Protein AF-A0A920GV30-F1 (afdb_monomer_lite)

Sequence (135 aa):
MKDINKVSPGYYLPEECNLAEFQKIVDQELAISSVPNATEIKKNIPIYNVDELQNVLQNEELKRELMAEWAWVFRRGSGAIVLRNAYKDTKAIDEATGIFEDIITSEKLKSGGGEDHFAAAGAKRSYLELTAKIM

Structure (mmCIF, N/CA/C/O backbone):
data_AF-A0A920GV30-F1
#
_entry.id   AF-A0A920GV30-F1
#
loop_
_atom_site.group_PDB
_atom_site.id
_atom_site.type_symbol
_atom_site.label_atom_id
_atom_site.label_alt_id
_atom_site.label_comp_id
_atom_site.label_asym_id
_atom_site.label_entity_id
_atom_site.label_seq_id
_atom_site.pdbx_PDB_ins_code
_atom_site.Cartn_x
_atom_site.Cartn_y
_atom_site.Cartn_z
_atom_site.occupancy
_atom_site.B_iso_or_equiv
_atom_site.auth_seq_id
_atom_site.auth_comp_id
_atom_site.auth_asym_id
_atom_site.auth_atom_id
_atom_site.pdbx_PDB_model_num
ATOM 1 N N . MET A 1 1 ? 30.180 25.776 -19.494 1.00 40.12 1 MET A N 1
ATOM 2 C CA . MET A 1 1 ? 28.767 26.166 -19.695 1.00 40.12 1 MET A CA 1
ATOM 3 C C . MET A 1 1 ? 27.923 25.111 -18.997 1.00 40.12 1 MET A C 1
ATOM 5 O O . MET A 1 1 ? 28.176 23.941 -19.237 1.00 40.12 1 MET A O 1
ATOM 9 N N . LYS A 1 2 ? 27.053 25.476 -18.047 1.00 50.62 2 LYS A N 1
ATOM 10 C CA . LYS A 1 2 ? 26.152 24.498 -17.414 1.00 50.62 2 LYS A CA 1
ATOM 11 C C . LYS A 1 2 ? 25.014 24.226 -18.395 1.00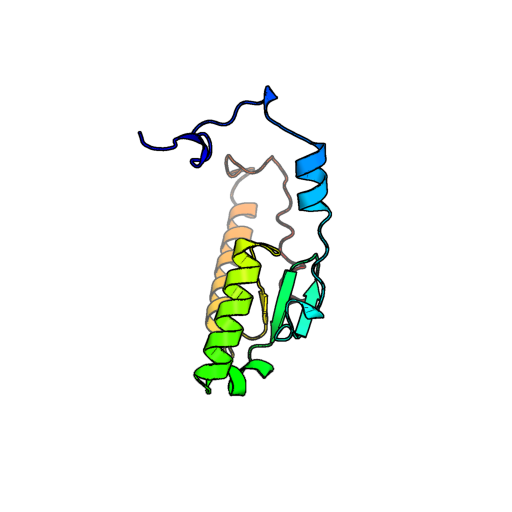 50.62 2 LYS A C 1
ATOM 13 O O . LYS A 1 2 ? 24.325 25.172 -18.766 1.00 50.62 2 LYS A O 1
ATOM 18 N N . ASP A 1 3 ? 24.842 22.973 -18.805 1.00 46.34 3 ASP A N 1
ATOM 19 C CA . ASP A 1 3 ? 23.705 22.536 -19.617 1.00 46.34 3 ASP A CA 1
ATOM 20 C C . ASP A 1 3 ? 22.415 22.645 -18.798 1.00 46.34 3 ASP A C 1
ATOM 22 O O . ASP A 1 3 ? 21.989 21.723 -18.104 1.00 46.34 3 ASP A O 1
ATOM 26 N N . ILE A 1 4 ? 21.806 23.824 -18.865 1.00 54.75 4 ILE A N 1
ATOM 27 C CA . ILE A 1 4 ? 20.523 24.169 -18.241 1.00 54.75 4 ILE A CA 1
ATOM 28 C C . ILE A 1 4 ? 19.333 23.418 -18.861 1.00 54.75 4 ILE A C 1
ATOM 30 O O . ILE A 1 4 ? 18.264 23.393 -18.266 1.00 54.75 4 ILE A O 1
ATOM 3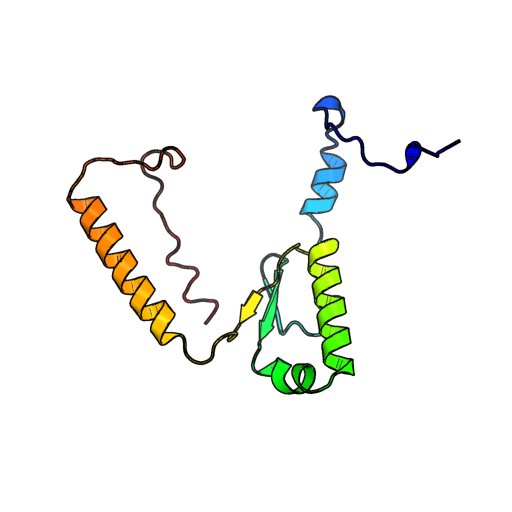4 N N . ASN A 1 5 ? 19.534 22.701 -19.974 1.00 52.34 5 ASN A N 1
ATOM 35 C CA . ASN A 1 5 ? 18.517 21.871 -20.636 1.00 52.34 5 ASN A CA 1
ATOM 36 C C . ASN A 1 5 ? 18.118 20.598 -19.863 1.00 52.34 5 ASN A C 1
ATOM 38 O O . ASN A 1 5 ? 17.325 19.804 -20.360 1.00 52.34 5 ASN A O 1
ATOM 42 N N . LYS A 1 6 ? 18.681 20.361 -18.671 1.00 55.06 6 LYS A N 1
ATOM 43 C CA . LYS A 1 6 ? 18.395 19.171 -17.851 1.00 55.06 6 LYS A CA 1
ATOM 44 C C . LYS A 1 6 ? 17.607 19.466 -16.573 1.00 55.06 6 LYS A C 1
ATOM 46 O O . LYS A 1 6 ? 17.397 18.556 -15.774 1.00 55.06 6 LYS A O 1
ATOM 51 N N . VAL A 1 7 ? 17.214 20.719 -16.354 1.00 59.56 7 VAL A N 1
ATOM 52 C CA . VAL A 1 7 ? 16.441 21.129 -15.178 1.00 59.56 7 VAL A CA 1
ATOM 53 C C . VAL A 1 7 ? 14.996 21.315 -15.619 1.00 59.56 7 VAL A C 1
ATOM 55 O O . VAL A 1 7 ? 14.740 22.077 -16.547 1.00 59.56 7 VAL A O 1
ATOM 58 N N . SER A 1 8 ? 14.070 20.597 -14.977 1.00 62.94 8 SER A N 1
ATOM 59 C CA . SER A 1 8 ? 12.633 20.833 -15.156 1.00 62.94 8 SER A CA 1
ATOM 60 C C . SER A 1 8 ? 12.358 22.329 -14.988 1.00 62.94 8 SER A C 1
ATOM 62 O O . SER A 1 8 ? 12.892 22.910 -14.035 1.00 62.94 8 SER A O 1
ATOM 64 N N . PRO A 1 9 ? 11.571 22.969 -15.870 1.00 71.12 9 PRO A N 1
ATOM 65 C CA . PRO A 1 9 ? 11.208 24.362 -15.674 1.00 71.12 9 PRO A CA 1
ATOM 66 C C . PRO A 1 9 ? 10.587 24.518 -14.278 1.00 71.12 9 PRO A C 1
ATOM 68 O O . PRO A 1 9 ? 9.771 23.706 -13.846 1.00 71.12 9 PRO A O 1
ATOM 71 N N . GLY A 1 10 ? 11.051 25.520 -13.525 1.00 77.75 10 GLY A N 1
ATOM 72 C CA . GLY A 1 10 ? 10.564 25.786 -12.164 1.00 77.75 10 GLY A CA 1
ATOM 73 C C . GLY A 1 10 ? 9.146 26.366 -12.130 1.00 77.75 10 GLY A C 1
ATOM 74 O O . GLY A 1 10 ? 8.577 26.530 -11.055 1.00 77.75 10 GLY A O 1
ATOM 75 N N . TYR A 1 11 ? 8.595 26.675 -13.303 1.00 81.19 11 TYR A N 1
ATOM 76 C CA . TYR A 1 11 ? 7.263 27.217 -13.516 1.00 81.19 11 TYR A CA 1
ATOM 77 C C . TYR A 1 11 ? 6.570 26.382 -14.590 1.00 81.19 11 TYR A C 1
ATOM 79 O O . TYR A 1 11 ? 7.214 25.989 -15.557 1.00 81.19 11 TYR A O 1
ATOM 87 N N . TYR A 1 12 ? 5.276 26.131 -14.406 1.00 81.31 12 TYR A N 1
ATOM 88 C CA . TYR A 1 12 ? 4.436 25.387 -15.343 1.00 81.31 12 TYR A CA 1
ATOM 89 C C . TYR A 1 12 ? 3.404 26.342 -15.938 1.00 81.31 12 TYR A C 1
ATOM 91 O O . TYR A 1 12 ? 2.733 27.054 -15.182 1.00 81.31 12 TYR A O 1
ATOM 99 N N . LEU A 1 13 ? 3.277 26.363 -17.265 1.00 86.25 13 LEU A N 1
ATOM 100 C CA . LEU A 1 13 ? 2.304 27.201 -17.965 1.00 86.25 13 LEU A CA 1
ATOM 101 C C . LEU A 1 13 ? 1.128 26.362 -18.501 1.00 86.25 13 LEU A C 1
ATOM 103 O O . LEU A 1 13 ? 1.335 25.220 -18.916 1.00 86.25 13 LEU A O 1
ATOM 107 N N . PRO A 1 14 ? -0.113 26.887 -18.523 1.00 84.38 14 PRO A N 1
ATOM 108 C CA . PRO A 1 14 ? -1.270 26.158 -19.052 1.00 84.38 14 PRO A CA 1
ATOM 109 C C . PRO A 1 14 ? -1.089 25.655 -20.491 1.00 84.38 14 PRO A C 1
ATOM 111 O O . PRO A 1 14 ? -1.529 24.557 -20.820 1.00 84.38 14 PRO A O 1
ATOM 114 N N . GLU A 1 15 ? -0.419 26.429 -21.341 1.00 85.94 15 GLU A N 1
ATOM 115 C CA . GLU A 1 15 ? -0.106 26.090 -22.733 1.00 85.94 15 GLU A CA 1
ATOM 116 C C . GLU A 1 15 ? 0.869 24.912 -22.890 1.00 85.94 15 GLU A C 1
ATOM 118 O O . GLU A 1 15 ? 0.902 24.280 -23.945 1.00 85.94 15 GLU A O 1
ATOM 123 N N . GLU A 1 16 ? 1.626 24.579 -21.843 1.00 84.81 16 GLU A N 1
ATOM 124 C CA . GLU A 1 16 ? 2.518 23.414 -21.797 1.00 84.81 16 GLU A CA 1
ATOM 125 C C . GLU A 1 16 ? 1.779 22.147 -21.326 1.00 84.81 16 GLU A C 1
ATOM 127 O O . GLU A 1 16 ? 2.358 21.059 -21.284 1.00 84.81 16 GLU A O 1
ATOM 132 N N . CYS A 1 17 ? 0.488 22.257 -20.984 1.00 85.06 17 CYS A N 1
ATOM 133 C CA . CYS A 1 17 ? -0.326 21.124 -20.566 1.00 85.06 17 CYS A CA 1
ATOM 134 C C . CYS A 1 17 ? -0.612 20.190 -21.749 1.00 85.06 17 CYS A C 1
ATOM 136 O O . CYS A 1 17 ? -1.439 20.469 -22.620 1.00 85.06 17 CYS A O 1
ATOM 138 N N . ASN A 1 18 ? 0.042 19.030 -21.751 1.00 89.38 18 ASN A N 1
ATOM 139 C CA . ASN A 1 18 ? -0.205 17.984 -22.729 1.00 89.38 18 ASN A CA 1
ATOM 140 C C . ASN A 1 18 ? -1.184 16.937 -22.178 1.00 89.38 18 ASN A C 1
ATOM 142 O O . ASN A 1 18 ? -0.797 16.000 -21.478 1.00 89.38 18 ASN A O 1
ATOM 146 N N . LEU A 1 19 ? -2.461 17.059 -22.546 1.00 90.62 19 LEU A N 1
ATOM 147 C CA . LEU A 1 19 ? -3.498 16.109 -22.128 1.00 90.62 19 LEU A CA 1
ATOM 148 C C . LEU A 1 19 ? -3.236 14.678 -22.614 1.00 90.62 19 LEU A C 1
ATOM 150 O O . LEU A 1 19 ? -3.564 13.732 -21.907 1.00 90.62 19 LEU A O 1
ATOM 154 N N . ALA A 1 20 ? -2.624 14.496 -23.787 1.00 92.38 20 ALA A N 1
ATOM 155 C CA . ALA A 1 20 ? -2.311 13.162 -24.297 1.00 92.38 20 ALA A CA 1
ATOM 156 C C . ALA A 1 20 ? -1.184 12.489 -23.496 1.00 92.38 20 ALA A C 1
ATOM 158 O O . ALA A 1 20 ? -1.174 11.269 -23.348 1.00 92.38 20 ALA A O 1
ATOM 159 N N . GLU A 1 21 ? -0.233 13.266 -22.974 1.00 89.31 21 GLU A N 1
ATOM 160 C CA . GLU A 1 21 ? 0.793 12.768 -22.055 1.00 89.31 21 GLU A CA 1
ATOM 161 C C . GLU A 1 21 ? 0.199 12.446 -20.683 1.00 89.31 21 GLU A C 1
ATOM 163 O O . GLU A 1 21 ? 0.449 11.368 -20.148 1.00 89.31 21 GLU A O 1
ATOM 168 N N . PHE A 1 22 ? -0.655 13.327 -20.159 1.00 88.19 22 PHE A N 1
ATOM 169 C CA . PHE A 1 22 ? -1.364 13.083 -18.906 1.00 88.19 22 PHE A CA 1
ATOM 170 C C . PHE A 1 22 ? -2.233 11.820 -18.974 1.00 88.19 22 PHE A C 1
ATOM 172 O O . PHE A 1 22 ? -2.163 10.984 -18.076 1.00 88.19 22 PHE A O 1
ATOM 179 N N . GLN A 1 23 ? -2.972 11.629 -20.072 1.00 91.88 23 GLN A N 1
ATOM 180 C CA . GLN A 1 23 ? -3.784 10.433 -20.306 1.00 91.88 23 GLN A CA 1
ATOM 181 C C . GLN A 1 23 ? -2.935 9.153 -20.232 1.00 91.88 23 GLN A C 1
ATOM 183 O O . GLN A 1 23 ? -3.288 8.204 -19.541 1.00 91.88 23 GLN A O 1
ATOM 188 N N . LYS A 1 24 ? -1.750 9.153 -20.857 1.00 90.38 24 LYS A N 1
ATOM 189 C CA . LYS A 1 24 ? -0.813 8.019 -20.788 1.00 90.38 24 LYS A CA 1
ATOM 190 C C . LYS A 1 24 ? -0.290 7.736 -19.383 1.00 90.38 24 LYS A C 1
ATOM 192 O O . LYS A 1 24 ? 0.160 6.621 -19.150 1.00 90.38 24 LYS A O 1
ATOM 197 N N . ILE A 1 25 ? -0.265 8.726 -18.490 1.00 86.38 25 ILE A N 1
ATOM 198 C CA . ILE A 1 25 ? 0.150 8.545 -17.094 1.00 86.38 25 ILE A CA 1
ATOM 199 C C . ILE A 1 25 ? -0.990 7.923 -16.284 1.00 86.38 25 ILE A C 1
ATOM 201 O O . ILE A 1 25 ? -0.749 6.994 -15.518 1.00 86.38 25 ILE A O 1
ATOM 205 N N . VAL A 1 26 ? -2.226 8.397 -16.465 1.00 88.31 26 VAL A N 1
ATOM 206 C CA . VAL A 1 26 ? -3.385 7.875 -15.718 1.00 88.31 26 VAL A CA 1
ATOM 207 C C . VAL A 1 26 ? -3.844 6.495 -16.197 1.00 88.31 26 VAL A C 1
ATOM 209 O O . VAL A 1 26 ? -4.382 5.740 -15.393 1.00 88.31 26 VAL A O 1
ATOM 212 N N . ASP A 1 27 ? -3.579 6.139 -17.458 1.00 90.62 27 ASP A N 1
ATOM 213 C CA . ASP A 1 27 ? -3.938 4.838 -18.047 1.00 90.62 27 ASP A CA 1
ATOM 214 C C . ASP A 1 27 ? -2.908 3.727 -17.786 1.00 90.62 27 ASP A C 1
ATOM 216 O O . ASP A 1 27 ? -3.045 2.617 -18.300 1.00 90.62 27 ASP A O 1
ATOM 220 N N . GLN A 1 28 ? -1.841 3.997 -17.029 1.00 90.00 28 GLN A N 1
ATOM 221 C CA . GLN A 1 28 ? -0.839 2.971 -16.738 1.00 90.00 28 GLN A CA 1
ATOM 222 C C . GLN A 1 28 ? -1.429 1.874 -15.859 1.00 90.00 28 GLN A C 1
ATOM 224 O O . GLN A 1 28 ? -1.968 2.147 -14.789 1.00 90.00 28 GLN A O 1
ATOM 229 N N . GLU A 1 29 ? -1.227 0.624 -16.262 1.00 92.81 29 GLU A N 1
ATOM 230 C CA . GLU A 1 29 ? -1.572 -0.542 -15.456 1.00 92.81 29 GLU A CA 1
ATOM 231 C C . GLU A 1 29 ? -0.320 -1.126 -14.794 1.00 92.81 29 GLU A C 1
ATOM 233 O O . GLU A 1 29 ? 0.694 -1.406 -15.439 1.00 92.81 29 GLU A O 1
ATOM 238 N N . LEU A 1 30 ? -0.395 -1.325 -13.483 1.00 94.31 30 LEU A N 1
ATOM 239 C CA . LEU A 1 30 ? 0.621 -1.981 -12.686 1.00 94.31 30 LEU A CA 1
ATOM 240 C C . LEU A 1 30 ? 0.438 -3.491 -12.821 1.00 94.31 30 LEU A C 1
ATOM 242 O O . LEU A 1 30 ? -0.552 -4.064 -12.367 1.00 94.31 30 LEU A O 1
ATOM 246 N N . ALA A 1 31 ? 1.422 -4.142 -13.431 1.00 94.19 31 ALA A N 1
ATOM 247 C CA . ALA A 1 31 ? 1.467 -5.592 -13.507 1.00 94.19 31 ALA A CA 1
ATOM 248 C C . ALA A 1 31 ? 1.973 -6.187 -12.186 1.00 94.19 31 ALA A C 1
ATOM 250 O O . ALA A 1 31 ? 2.952 -5.706 -11.614 1.00 94.19 31 ALA A O 1
ATOM 251 N N . ILE A 1 32 ? 1.371 -7.296 -11.745 1.00 94.88 32 ILE A N 1
ATOM 252 C CA . ILE A 1 32 ? 1.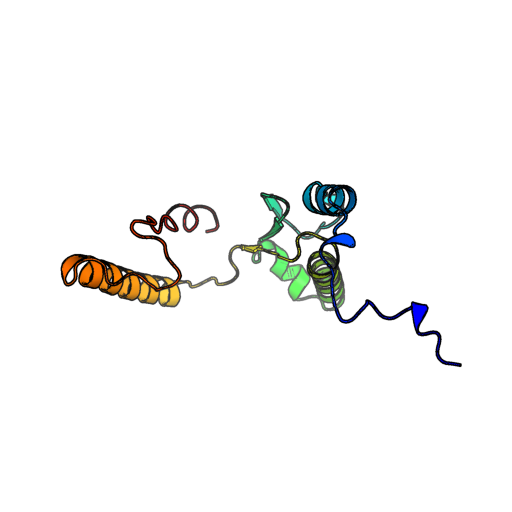803 -8.008 -10.529 1.00 94.88 32 ILE A CA 1
ATOM 253 C C . ILE A 1 32 ? 3.260 -8.485 -10.618 1.00 94.88 32 ILE A C 1
ATOM 255 O O . ILE A 1 32 ? 3.984 -8.470 -9.633 1.00 94.88 32 ILE A O 1
ATOM 259 N N . SER A 1 33 ? 3.742 -8.811 -11.820 1.00 95.44 33 SER A N 1
ATOM 260 C CA . SER A 1 33 ? 5.141 -9.184 -12.057 1.00 95.44 33 SER A CA 1
ATOM 261 C C . SER A 1 33 ? 6.139 -8.054 -11.782 1.00 95.44 33 SER A C 1
ATOM 263 O O . SER A 1 33 ? 7.327 -8.322 -11.637 1.00 95.44 33 SER A O 1
ATOM 265 N N . SER A 1 34 ? 5.687 -6.796 -11.750 1.00 95.00 34 SER A N 1
ATOM 266 C CA . SER A 1 34 ? 6.516 -5.636 -11.397 1.00 95.00 34 SER A CA 1
ATOM 267 C C . SER A 1 34 ? 6.622 -5.418 -9.887 1.00 95.00 34 SER A C 1
ATOM 269 O O . SER A 1 34 ? 7.477 -4.652 -9.454 1.00 95.00 34 SER A O 1
ATOM 271 N N . VAL A 1 35 ? 5.763 -6.077 -9.107 1.00 96.88 35 VAL A N 1
ATOM 272 C CA . VAL A 1 35 ? 5.694 -6.002 -7.643 1.00 96.88 35 VAL A CA 1
ATOM 273 C C . VAL A 1 35 ? 5.564 -7.413 -7.049 1.00 96.88 35 VAL A C 1
ATOM 275 O O . VAL A 1 35 ? 4.527 -7.764 -6.486 1.00 96.88 35 VAL A O 1
ATOM 278 N N . PRO A 1 36 ? 6.576 -8.281 -7.231 1.00 96.56 36 PRO A N 1
ATOM 279 C CA . PRO A 1 36 ? 6.488 -9.691 -6.851 1.00 96.56 36 PRO A CA 1
ATOM 280 C C . PRO A 1 36 ? 6.277 -9.924 -5.349 1.00 96.56 36 PRO A C 1
ATOM 282 O O . PRO A 1 36 ? 5.839 -11.008 -4.973 1.00 96.56 36 PRO A O 1
ATOM 285 N N . ASN A 1 37 ? 6.575 -8.939 -4.495 1.00 97.19 37 ASN A N 1
ATOM 286 C CA . ASN A 1 37 ? 6.324 -9.034 -3.058 1.00 97.19 37 ASN A CA 1
ATOM 287 C C . ASN A 1 37 ? 4.892 -8.621 -2.664 1.00 97.19 37 ASN A C 1
ATOM 289 O O . ASN A 1 37 ? 4.509 -8.792 -1.505 1.00 97.19 37 ASN A O 1
ATOM 293 N N . ALA A 1 38 ? 4.103 -8.059 -3.585 1.00 97.38 38 ALA A N 1
ATOM 294 C CA . ALA A 1 38 ? 2.711 -7.707 -3.333 1.00 97.38 38 ALA A CA 1
ATOM 295 C C . ALA A 1 38 ? 1.806 -8.946 -3.414 1.00 97.38 38 ALA A C 1
ATOM 297 O O . ALA A 1 38 ? 1.893 -9.746 -4.343 1.00 97.38 38 ALA A O 1
ATOM 298 N N . THR A 1 39 ? 0.876 -9.066 -2.469 1.00 97.00 39 THR A N 1
ATOM 299 C CA . THR A 1 39 ? -0.125 -10.141 -2.438 1.00 97.00 39 THR A CA 1
ATOM 300 C C . THR A 1 39 ? -1.195 -9.923 -3.514 1.00 97.00 39 THR A C 1
ATOM 302 O O . THR A 1 39 ? -1.679 -10.871 -4.128 1.00 97.00 39 THR A O 1
ATOM 305 N N . GLU A 1 40 ? -1.582 -8.669 -3.765 1.00 96.94 40 GLU A N 1
ATOM 306 C CA . GLU A 1 40 ? -2.521 -8.310 -4.831 1.00 96.94 40 GLU A CA 1
ATOM 307 C C . GLU A 1 40 ? -2.374 -6.846 -5.266 1.00 96.94 40 GLU A C 1
ATOM 309 O O . GLU A 1 40 ? -1.701 -6.045 -4.618 1.00 96.94 40 GLU A O 1
ATOM 314 N N . ILE A 1 41 ? -3.053 -6.475 -6.354 1.00 97.50 41 ILE A N 1
ATOM 315 C CA . ILE A 1 41 ? -3.175 -5.087 -6.814 1.00 97.50 41 ILE A CA 1
ATOM 316 C C . ILE A 1 41 ? -4.656 -4.703 -6.835 1.00 97.50 41 ILE A C 1
ATOM 318 O O . ILE A 1 41 ? -5.494 -5.414 -7.397 1.00 97.50 41 ILE A O 1
ATOM 322 N N . LYS A 1 42 ? -4.993 -3.551 -6.246 1.00 96.31 42 LYS A N 1
ATOM 323 C CA . LYS A 1 42 ? -6.341 -2.962 -6.297 1.00 96.31 42 LYS A CA 1
ATOM 324 C C . LYS A 1 42 ? -6.254 -1.512 -6.722 1.00 96.31 42 LYS A C 1
ATOM 326 O O . LYS A 1 42 ? -5.512 -0.741 -6.129 1.00 96.31 42 LYS A O 1
ATOM 331 N N . LYS A 1 43 ? -7.058 -1.127 -7.719 1.00 93.69 43 LYS A N 1
ATOM 332 C CA . LYS A 1 43 ? -7.074 0.244 -8.262 1.00 93.69 43 LYS A CA 1
ATOM 333 C C . LYS A 1 43 ? -5.660 0.745 -8.594 1.00 93.69 43 LYS A C 1
ATOM 335 O O . LYS A 1 43 ? -5.300 1.860 -8.240 1.00 93.69 43 LYS A O 1
ATOM 340 N N . ASN A 1 44 ? -4.860 -0.116 -9.223 1.00 94.88 44 ASN A N 1
ATOM 341 C CA . ASN A 1 44 ? -3.458 0.135 -9.556 1.00 94.88 44 ASN A CA 1
ATOM 342 C C . ASN A 1 44 ? -2.479 0.232 -8.372 1.00 94.88 44 ASN A C 1
ATOM 344 O O . ASN A 1 44 ? -1.295 0.441 -8.595 1.00 94.88 44 ASN A O 1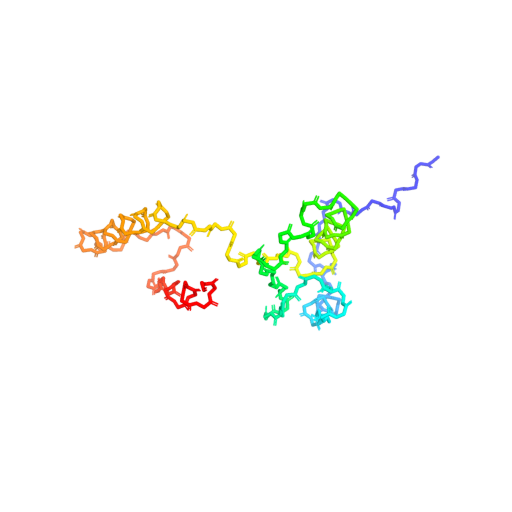
ATOM 348 N N . ILE A 1 45 ? -2.934 0.065 -7.127 1.00 96.69 45 ILE A N 1
ATOM 349 C CA . ILE A 1 45 ? -2.102 0.159 -5.923 1.00 96.69 45 ILE A CA 1
ATOM 350 C C . ILE A 1 45 ? -1.740 -1.255 -5.444 1.00 96.69 45 ILE A C 1
ATOM 352 O O . ILE A 1 45 ? -2.647 -2.072 -5.244 1.00 96.69 45 ILE A O 1
ATOM 356 N N . PRO A 1 46 ? -0.446 -1.563 -5.244 1.00 98.00 46 PRO A N 1
ATOM 357 C CA . PRO A 1 46 ? -0.024 -2.845 -4.703 1.00 98.00 46 PRO A CA 1
ATOM 358 C C . PRO A 1 46 ? -0.321 -2.930 -3.204 1.00 98.00 46 PRO A C 1
ATOM 360 O O . PRO A 1 46 ? -0.091 -1.984 -2.441 1.00 98.00 46 PRO A O 1
ATOM 363 N N . ILE A 1 47 ? -0.828 -4.088 -2.796 1.00 98.19 47 ILE A N 1
ATOM 364 C CA . ILE A 1 47 ? -1.150 -4.430 -1.415 1.00 98.19 47 ILE A CA 1
ATOM 365 C C . ILE A 1 47 ? -0.182 -5.515 -0.956 1.00 98.19 47 ILE A C 1
ATOM 367 O O . ILE A 1 47 ? -0.107 -6.582 -1.560 1.00 98.19 47 ILE A O 1
ATOM 371 N N . TYR A 1 48 ? 0.517 -5.251 0.141 1.00 98.12 48 TYR A N 1
ATOM 372 C CA . TYR A 1 48 ? 1.458 -6.170 0.768 1.00 98.12 48 TYR A CA 1
ATOM 373 C C . TYR A 1 48 ? 0.871 -6.665 2.086 1.00 98.12 48 TYR A C 1
ATOM 375 O O . TYR A 1 48 ? 0.516 -5.849 2.941 1.00 98.12 48 TYR A O 1
ATOM 383 N N . ASN A 1 49 ? 0.773 -7.980 2.272 1.00 96.62 49 ASN A N 1
ATOM 384 C CA . ASN A 1 49 ? 0.426 -8.560 3.564 1.00 96.62 49 ASN A CA 1
ATOM 385 C C . ASN A 1 49 ? 1.676 -8.658 4.452 1.00 96.62 49 ASN A C 1
ATOM 387 O O . ASN A 1 49 ? 2.590 -9.435 4.178 1.00 96.62 49 ASN A O 1
ATOM 391 N N . VAL A 1 50 ? 1.730 -7.874 5.528 1.00 95.12 50 VAL A N 1
ATOM 392 C CA . VAL A 1 50 ? 2.915 -7.797 6.399 1.00 95.12 50 VAL A CA 1
ATOM 393 C C . VAL A 1 50 ? 3.191 -9.115 7.130 1.00 95.12 50 VAL A C 1
ATOM 395 O O . VAL A 1 50 ? 4.350 -9.408 7.438 1.00 95.12 50 VAL A O 1
ATOM 398 N N . ASP A 1 51 ? 2.172 -9.946 7.354 1.00 93.56 51 ASP A N 1
ATOM 399 C CA . ASP A 1 51 ? 2.357 -11.278 7.939 1.00 93.56 51 ASP A CA 1
ATOM 400 C C . ASP A 1 51 ? 3.140 -12.216 7.002 1.00 93.56 51 ASP A C 1
ATOM 402 O O . ASP A 1 51 ? 3.960 -13.012 7.462 1.00 93.56 51 ASP A O 1
ATOM 406 N N . GLU A 1 52 ? 2.958 -12.082 5.685 1.00 94.81 52 GLU A N 1
ATOM 407 C CA . GLU A 1 52 ? 3.674 -12.866 4.665 1.00 94.81 52 GLU A CA 1
ATOM 408 C C . GLU A 1 52 ? 5.113 -12.363 4.457 1.00 94.81 52 GLU A C 1
ATOM 410 O O . GLU A 1 52 ? 6.002 -13.126 4.080 1.00 94.81 52 GLU A O 1
ATOM 415 N N . LEU A 1 53 ? 5.373 -11.090 4.773 1.00 95.56 53 LEU A N 1
ATOM 416 C CA . LEU A 1 53 ? 6.683 -10.459 4.607 1.00 95.56 53 LEU A CA 1
ATOM 417 C C . LEU A 1 53 ? 7.651 -10.693 5.773 1.00 95.56 53 LEU A C 1
ATOM 419 O O . LEU A 1 53 ? 8.799 -10.266 5.686 1.00 95.56 53 LEU A O 1
ATOM 423 N N . GLN A 1 54 ? 7.256 -11.370 6.856 1.00 93.31 54 GLN A N 1
ATOM 424 C CA . GLN A 1 54 ? 8.107 -11.510 8.052 1.00 93.31 54 GLN A CA 1
ATOM 425 C C . GLN A 1 54 ? 9.491 -12.102 7.738 1.00 93.31 54 GLN A C 1
ATOM 427 O O . GLN A 1 54 ? 10.506 -11.576 8.192 1.00 93.31 54 GLN A O 1
ATOM 432 N N . ASN A 1 55 ? 9.543 -13.141 6.900 1.00 94.00 55 ASN A N 1
ATOM 433 C CA . ASN A 1 55 ? 10.803 -13.769 6.489 1.00 94.00 55 ASN A CA 1
ATOM 434 C C . ASN A 1 55 ? 11.665 -12.834 5.621 1.00 94.00 55 ASN A C 1
ATOM 436 O O . ASN A 1 55 ? 12.882 -12.782 5.789 1.00 94.00 55 ASN A O 1
ATOM 440 N N . VAL A 1 56 ? 11.031 -12.072 4.723 1.00 96.06 56 VAL A N 1
ATOM 441 C CA . VAL A 1 56 ? 11.690 -11.064 3.873 1.00 96.06 56 VAL A CA 1
ATOM 442 C C . VAL A 1 56 ? 12.283 -9.953 4.738 1.00 96.06 56 VAL A C 1
ATOM 444 O O . VAL A 1 56 ? 13.429 -9.565 4.546 1.00 96.06 56 VAL A O 1
ATOM 447 N N . LEU A 1 57 ? 11.537 -9.481 5.739 1.00 93.88 57 LEU A N 1
ATOM 448 C CA . LEU A 1 57 ? 11.942 -8.390 6.628 1.00 93.88 57 LEU A CA 1
ATOM 449 C C . LEU A 1 57 ? 13.072 -8.772 7.597 1.00 93.88 57 LEU A C 1
ATOM 451 O O . LEU A 1 57 ? 13.803 -7.887 8.040 1.00 93.88 57 LEU A O 1
ATOM 455 N N . GLN A 1 58 ? 13.218 -10.057 7.930 1.00 95.94 58 GLN A N 1
ATOM 456 C CA . GLN A 1 58 ? 14.292 -10.571 8.792 1.00 95.94 58 GLN A CA 1
ATOM 457 C C . GLN A 1 58 ? 15.598 -10.863 8.038 1.00 95.94 58 GLN A C 1
ATOM 459 O O . GLN A 1 58 ? 16.641 -11.043 8.666 1.00 95.94 58 GLN A O 1
ATOM 464 N N . ASN A 1 59 ? 15.560 -10.912 6.705 1.00 97.69 59 ASN A N 1
ATOM 465 C CA . ASN A 1 59 ? 16.733 -11.116 5.866 1.00 97.69 59 ASN A CA 1
ATOM 466 C C . ASN A 1 59 ? 17.157 -9.786 5.226 1.00 97.69 59 ASN A C 1
ATOM 468 O O . ASN A 1 59 ? 16.412 -9.196 4.451 1.00 97.69 59 ASN A O 1
ATOM 472 N N . GLU A 1 60 ? 18.375 -9.322 5.505 1.00 97.12 60 GLU A N 1
ATOM 473 C CA . GLU A 1 60 ? 18.848 -8.010 5.037 1.00 97.12 60 GLU A CA 1
ATOM 474 C C . GLU A 1 60 ? 18.945 -7.877 3.506 1.00 97.12 60 GLU A C 1
ATOM 476 O O . GLU A 1 60 ? 18.790 -6.779 2.967 1.00 97.12 60 GLU A O 1
ATOM 481 N N . GLU A 1 61 ? 19.186 -8.970 2.782 1.00 97.75 61 GLU A N 1
ATOM 482 C CA . GLU A 1 61 ? 19.197 -8.956 1.319 1.00 97.75 61 GLU A CA 1
ATOM 483 C C . GLU A 1 61 ? 17.784 -8.833 0.751 1.00 97.75 61 GLU A C 1
ATOM 485 O O . GLU A 1 61 ? 17.513 -7.892 0.003 1.00 97.75 61 GLU A O 1
ATOM 490 N N . LEU A 1 62 ? 16.868 -9.699 1.184 1.00 97.38 62 LEU A N 1
ATOM 491 C CA . LEU A 1 62 ? 15.476 -9.681 0.723 1.00 97.38 62 LEU A CA 1
ATOM 492 C C . LEU A 1 62 ? 14.762 -8.383 1.127 1.00 97.38 62 LEU A C 1
ATOM 494 O O . LEU A 1 62 ? 14.013 -7.800 0.346 1.00 97.38 62 LEU A O 1
ATOM 498 N N . LYS A 1 63 ? 15.045 -7.865 2.324 1.00 97.81 63 LYS A N 1
ATOM 499 C CA . LYS A 1 63 ? 14.552 -6.562 2.781 1.00 97.81 63 LYS A CA 1
ATOM 500 C C . LYS A 1 63 ? 15.019 -5.425 1.876 1.00 97.81 63 LYS A C 1
ATOM 502 O O . LYS A 1 63 ? 14.234 -4.529 1.569 1.00 97.81 63 LYS A O 1
ATOM 507 N N . ARG A 1 64 ? 16.279 -5.442 1.429 1.00 98.00 64 ARG A N 1
ATOM 508 C CA . ARG A 1 64 ? 16.806 -4.436 0.495 1.00 98.00 64 ARG A CA 1
ATOM 509 C C . ARG A 1 64 ? 16.112 -4.522 -0.865 1.00 98.00 64 ARG A C 1
ATOM 511 O O . ARG A 1 64 ? 15.828 -3.481 -1.453 1.00 98.00 64 ARG A O 1
ATOM 518 N N . GLU A 1 65 ? 15.822 -5.728 -1.344 1.00 97.62 65 GLU A N 1
ATOM 519 C CA . GLU A 1 65 ? 15.055 -5.945 -2.577 1.00 97.62 65 GLU A CA 1
ATOM 520 C C . GLU A 1 65 ? 13.621 -5.416 -2.452 1.00 97.62 65 GLU A C 1
ATOM 522 O O . GLU A 1 65 ? 13.188 -4.631 -3.298 1.00 97.62 65 GLU A O 1
ATOM 527 N N . LEU A 1 66 ? 12.930 -5.727 -1.351 1.00 98.00 66 LEU A N 1
ATOM 528 C CA . LEU A 1 66 ? 11.599 -5.193 -1.041 1.00 98.00 66 LEU A CA 1
ATOM 529 C C . LEU A 1 66 ? 11.597 -3.656 -0.990 1.00 98.00 66 LEU A C 1
ATOM 531 O O . LEU A 1 66 ? 10.728 -3.003 -1.565 1.00 98.00 66 LEU A O 1
ATOM 535 N N . MET A 1 67 ? 12.592 -3.051 -0.338 1.00 97.94 67 MET A N 1
ATOM 536 C CA . MET A 1 67 ? 12.722 -1.591 -0.283 1.00 97.94 67 MET A CA 1
ATOM 537 C C . MET A 1 67 ? 12.983 -0.976 -1.664 1.00 97.94 67 MET A C 1
ATOM 539 O O . MET A 1 67 ? 12.490 0.118 -1.948 1.00 97.94 67 MET A O 1
ATOM 543 N N . ALA A 1 68 ? 13.745 -1.654 -2.526 1.00 98.12 68 ALA A N 1
ATOM 544 C CA . ALA A 1 68 ? 13.978 -1.207 -3.896 1.00 98.12 68 ALA A CA 1
ATOM 545 C C . ALA A 1 68 ? 12.690 -1.259 -4.732 1.00 98.12 68 ALA A C 1
ATOM 547 O O . ALA A 1 68 ? 12.411 -0.314 -5.475 1.00 98.12 68 ALA A O 1
ATOM 548 N N . GLU A 1 69 ? 11.884 -2.310 -4.565 1.00 97.94 69 GLU A N 1
ATOM 549 C CA . GLU A 1 69 ? 10.549 -2.424 -5.156 1.00 97.94 69 GLU A CA 1
ATOM 550 C C . 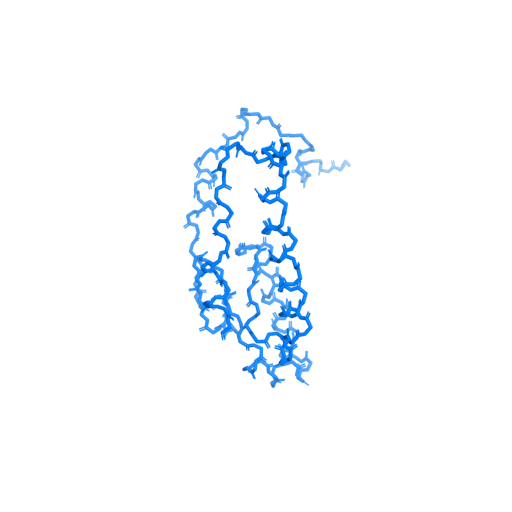GLU A 1 69 ? 9.645 -1.272 -4.698 1.00 97.94 69 GLU A C 1
ATOM 552 O O . GLU A 1 69 ? 9.109 -0.542 -5.532 1.00 97.94 69 GLU A O 1
ATOM 557 N N . TRP A 1 70 ? 9.551 -1.012 -3.390 1.00 98.00 70 TRP A N 1
ATOM 558 C CA . TRP A 1 70 ? 8.754 0.102 -2.863 1.00 98.00 70 TRP A CA 1
ATOM 559 C C . TRP A 1 70 ? 9.226 1.460 -3.390 1.00 98.00 70 TRP A C 1
ATOM 561 O O . TRP A 1 70 ? 8.410 2.271 -3.826 1.00 98.00 70 TRP A O 1
ATOM 571 N N . ALA A 1 71 ? 10.538 1.709 -3.421 1.00 98.06 71 ALA A N 1
ATOM 572 C CA . ALA A 1 71 ? 11.086 2.947 -3.972 1.00 98.06 71 ALA A CA 1
ATOM 573 C C . ALA A 1 71 ? 10.739 3.117 -5.461 1.00 98.06 71 ALA A C 1
ATOM 575 O O . ALA A 1 71 ? 10.465 4.231 -5.917 1.00 98.06 71 ALA A O 1
ATOM 576 N N . TRP A 1 72 ? 10.727 2.021 -6.224 1.00 97.19 72 TRP A N 1
ATOM 577 C CA . TRP A 1 72 ? 10.280 2.036 -7.610 1.00 97.19 72 TRP A CA 1
ATOM 578 C C . TRP A 1 72 ? 8.781 2.338 -7.719 1.00 97.19 72 TRP A C 1
ATOM 580 O O . TRP A 1 72 ? 8.417 3.206 -8.514 1.00 97.19 72 TRP A O 1
ATOM 590 N N . VAL A 1 73 ? 7.932 1.724 -6.886 1.00 96.50 73 VAL A N 1
ATOM 591 C CA . VAL A 1 73 ? 6.483 1.995 -6.857 1.00 96.50 73 VAL A CA 1
ATOM 592 C C . VAL A 1 73 ? 6.199 3.467 -6.554 1.00 96.50 73 VAL A C 1
ATOM 594 O O . VAL A 1 73 ? 5.420 4.094 -7.271 1.00 96.50 73 VAL A O 1
ATOM 597 N N . PHE A 1 74 ? 6.868 4.051 -5.557 1.00 95.88 74 PHE A N 1
ATOM 598 C CA . PHE A 1 74 ? 6.694 5.466 -5.215 1.00 95.88 74 PHE A CA 1
ATOM 599 C C . PHE A 1 74 ? 7.150 6.410 -6.326 1.00 95.88 74 PHE A C 1
ATOM 601 O O . PHE A 1 74 ? 6.554 7.463 -6.536 1.00 95.88 74 PHE A O 1
ATOM 608 N N . ARG A 1 75 ? 8.225 6.054 -7.033 1.00 92.62 75 ARG A N 1
ATOM 609 C CA . ARG A 1 75 ? 8.831 6.933 -8.035 1.00 92.62 75 ARG A CA 1
ATOM 610 C C . ARG A 1 75 ? 8.193 6.813 -9.418 1.00 92.62 75 ARG A C 1
ATOM 612 O O . ARG A 1 75 ? 8.210 7.785 -10.168 1.00 92.62 75 ARG A O 1
ATOM 619 N N . ARG A 1 76 ? 7.774 5.608 -9.803 1.00 88.94 76 ARG A N 1
ATOM 620 C CA . ARG A 1 76 ? 7.395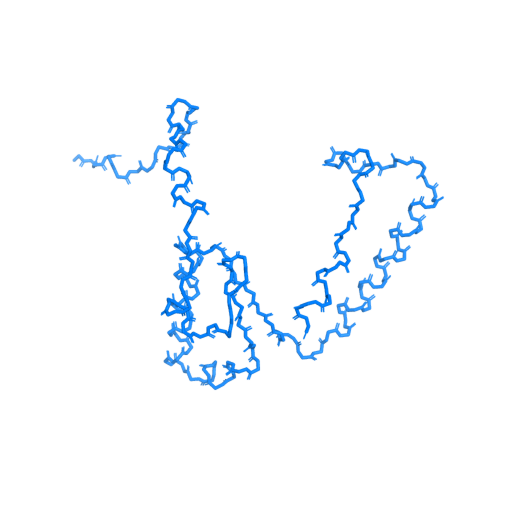 5.263 -11.184 1.00 88.94 76 ARG A CA 1
ATOM 621 C C . ARG A 1 76 ? 6.118 4.441 -11.307 1.00 88.94 76 ARG A C 1
ATOM 623 O O . ARG A 1 76 ? 5.629 4.314 -12.420 1.00 88.94 76 ARG A O 1
ATOM 630 N N . GLY A 1 77 ? 5.643 3.846 -10.218 1.00 89.94 77 GLY A N 1
ATOM 631 C CA . GLY A 1 77 ? 4.397 3.090 -10.198 1.00 89.94 77 GLY A CA 1
ATOM 632 C C . GLY A 1 77 ? 3.238 3.952 -9.710 1.00 89.94 77 GLY A C 1
ATOM 633 O O . GLY A 1 77 ? 3.121 5.126 -10.046 1.00 89.94 77 GLY A O 1
ATOM 634 N N . SER A 1 78 ? 2.404 3.368 -8.856 1.00 91.44 78 SER A N 1
ATOM 635 C CA . SER A 1 78 ? 1.209 3.998 -8.287 1.00 91.44 78 SER A CA 1
ATOM 636 C C . SER A 1 78 ? 1.463 5.208 -7.388 1.00 91.44 78 SER A C 1
ATOM 638 O O . SER A 1 78 ? 0.504 5.870 -6.996 1.00 91.44 78 SER A O 1
ATOM 640 N N . GLY A 1 79 ? 2.707 5.472 -6.976 1.00 93.56 79 GLY A N 1
ATOM 641 C CA . GLY A 1 79 ? 3.012 6.538 -6.017 1.00 93.56 79 GLY A CA 1
ATOM 642 C C . GLY A 1 79 ? 2.569 6.234 -4.578 1.00 93.56 79 GLY A C 1
ATOM 643 O O . GLY A 1 79 ? 2.774 7.053 -3.688 1.00 93.56 79 GLY A O 1
ATOM 644 N N . ALA A 1 80 ? 1.983 5.059 -4.333 1.00 95.75 80 ALA A N 1
ATOM 645 C CA . ALA A 1 80 ? 1.478 4.626 -3.035 1.00 95.75 80 ALA A CA 1
ATOM 646 C C . ALA A 1 80 ? 1.517 3.099 -2.911 1.00 95.75 80 ALA A C 1
ATOM 648 O O . ALA A 1 80 ? 1.419 2.388 -3.911 1.00 95.75 80 ALA A O 1
ATOM 649 N N . ILE A 1 81 ? 1.594 2.604 -1.677 1.00 97.62 81 ILE A N 1
ATOM 650 C CA . ILE A 1 81 ? 1.469 1.183 -1.332 1.00 97.62 81 ILE A CA 1
ATOM 651 C C . ILE A 1 81 ? 0.462 1.026 -0.193 1.00 97.62 81 ILE A C 1
ATOM 653 O O . ILE A 1 81 ? 0.259 1.961 0.584 1.00 97.62 81 ILE A O 1
ATOM 657 N N . VAL A 1 82 ? -0.130 -0.159 -0.062 1.00 97.75 82 VAL A N 1
ATOM 658 C CA . VAL A 1 82 ? -0.932 -0.531 1.111 1.00 97.75 82 VAL A CA 1
ATOM 659 C C . VAL A 1 82 ? -0.224 -1.645 1.863 1.00 97.75 82 VAL A C 1
ATOM 661 O O . VAL A 1 82 ? 0.145 -2.657 1.271 1.00 97.75 82 VAL A O 1
ATOM 664 N N . LEU A 1 83 ? -0.073 -1.473 3.173 1.00 96.69 83 LEU A N 1
ATOM 665 C CA . LEU A 1 83 ? 0.410 -2.512 4.075 1.00 96.69 83 LEU A CA 1
ATOM 666 C C . LEU A 1 83 ? -0.784 -3.071 4.853 1.00 96.69 83 LEU A C 1
ATOM 668 O O . LEU A 1 83 ? -1.294 -2.421 5.766 1.00 96.69 83 LEU A O 1
ATOM 672 N N . ARG A 1 84 ? -1.247 -4.262 4.470 1.00 95.12 84 ARG A N 1
ATOM 673 C CA . ARG A 1 84 ? -2.265 -5.011 5.216 1.00 95.12 84 ARG A CA 1
ATOM 674 C C . ARG A 1 84 ? -1.617 -5.638 6.445 1.00 95.12 84 ARG A C 1
ATOM 676 O O . ARG A 1 84 ? -0.486 -6.113 6.359 1.00 95.12 84 ARG A O 1
ATOM 683 N N . ASN A 1 85 ? -2.334 -5.641 7.566 1.00 93.44 85 ASN A N 1
ATOM 684 C CA . ASN A 1 85 ? -1.862 -6.191 8.841 1.00 93.44 85 ASN A CA 1
ATOM 685 C C . ASN A 1 85 ? -0.536 -5.570 9.319 1.00 93.44 85 ASN A C 1
ATOM 687 O O . ASN A 1 85 ? 0.284 -6.230 9.952 1.00 93.44 85 ASN A O 1
ATOM 691 N N . ALA A 1 86 ? -0.308 -4.282 9.023 1.00 91.12 86 ALA A N 1
ATOM 692 C CA . ALA A 1 86 ? 0.904 -3.577 9.447 1.00 91.12 86 ALA A CA 1
ATOM 693 C C . ALA A 1 86 ? 1.065 -3.528 10.977 1.00 91.12 86 ALA A C 1
ATOM 695 O O . ALA A 1 86 ? 2.184 -3.566 11.486 1.00 91.12 86 ALA A O 1
ATOM 696 N N . TYR A 1 87 ? -0.057 -3.480 11.698 1.00 87.81 87 TYR A N 1
ATOM 697 C CA . TYR A 1 87 ? -0.120 -3.576 13.151 1.00 87.81 87 TYR A CA 1
ATOM 698 C C . TYR A 1 87 ? -0.949 -4.799 13.533 1.00 87.81 87 TYR A C 1
ATOM 700 O O . TYR A 1 87 ? -2.058 -4.970 13.039 1.00 87.81 87 TYR A O 1
ATOM 708 N N . LYS A 1 88 ? -0.417 -5.635 14.433 1.00 86.56 88 LYS A N 1
ATOM 709 C CA . LYS A 1 88 ? -1.145 -6.798 14.969 1.00 86.56 88 LYS A CA 1
ATOM 710 C C . LYS A 1 88 ? -2.206 -6.412 15.995 1.00 86.56 88 LYS A C 1
ATOM 712 O O . LYS A 1 88 ? -3.209 -7.101 16.119 1.00 86.56 88 LYS A O 1
ATOM 717 N N . ASP A 1 89 ? -1.952 -5.343 16.743 1.00 91.44 89 ASP A N 1
ATOM 718 C CA . ASP A 1 89 ? -2.879 -4.789 17.724 1.00 91.44 89 ASP A CA 1
ATOM 719 C C . ASP A 1 89 ? -3.332 -3.406 17.251 1.00 91.44 89 ASP A C 1
ATOM 721 O O . ASP A 1 89 ? -2.543 -2.458 17.225 1.00 91.44 89 ASP A O 1
ATOM 725 N N . THR A 1 90 ? -4.595 -3.310 16.837 1.00 94.19 90 THR A N 1
ATOM 726 C CA . THR A 1 90 ? -5.235 -2.070 16.379 1.00 94.19 90 THR A CA 1
ATOM 727 C C . THR A 1 90 ? -6.032 -1.381 17.479 1.00 94.19 90 THR A C 1
ATOM 729 O O . THR A 1 90 ? -6.566 -0.301 17.239 1.00 94.19 90 THR A O 1
ATOM 732 N N . LYS A 1 91 ? -6.075 -1.932 18.700 1.00 94.88 91 LYS A N 1
ATOM 733 C CA . LYS A 1 91 ? -6.994 -1.490 19.756 1.00 94.88 91 LYS A CA 1
ATOM 734 C C . LYS A 1 91 ? -6.911 0.008 20.041 1.00 94.88 91 LYS A C 1
ATOM 736 O O . LYS A 1 91 ? -7.936 0.665 20.165 1.00 94.88 91 LYS A O 1
ATOM 741 N N . ALA A 1 92 ? -5.700 0.563 20.101 1.00 94.56 92 ALA A N 1
ATOM 742 C CA . ALA A 1 92 ? -5.515 1.997 20.324 1.00 94.56 92 ALA A CA 1
ATOM 743 C C . ALA A 1 92 ? -6.090 2.859 19.181 1.00 94.56 92 ALA A C 1
ATOM 745 O O . ALA A 1 92 ? -6.614 3.944 19.428 1.00 94.56 92 ALA A O 1
ATOM 746 N N . ILE A 1 93 ? -6.003 2.382 17.934 1.00 93.44 93 ILE A N 1
ATOM 747 C CA . ILE A 1 93 ? -6.570 3.051 16.754 1.00 93.44 93 ILE A CA 1
ATOM 748 C C . ILE A 1 93 ? -8.098 2.957 16.792 1.00 93.44 93 ILE A C 1
ATOM 750 O O . ILE A 1 93 ? -8.777 3.951 16.532 1.00 93.44 93 ILE A O 1
ATOM 754 N N . ASP A 1 94 ? -8.636 1.794 17.155 1.00 93.06 94 ASP A N 1
ATOM 755 C CA . ASP A 1 94 ? -10.079 1.556 17.238 1.00 93.06 94 ASP A CA 1
ATOM 756 C C . ASP A 1 94 ? -10.725 2.405 18.346 1.00 93.06 94 ASP A C 1
ATOM 758 O O . ASP A 1 94 ? -11.738 3.067 18.117 1.00 93.06 94 ASP A O 1
ATOM 762 N N . GLU A 1 95 ? -10.098 2.480 19.526 1.00 96.00 95 GLU A N 1
ATOM 763 C CA . GLU A 1 95 ? -10.544 3.341 20.631 1.00 96.00 95 GLU A CA 1
ATOM 764 C C . GLU A 1 95 ? -10.521 4.825 20.241 1.00 96.00 95 GLU A C 1
ATOM 766 O O . GLU A 1 95 ? -11.494 5.547 20.475 1.00 96.00 95 GLU A O 1
ATOM 771 N N . ALA A 1 96 ? -9.440 5.286 19.600 1.00 95.56 96 ALA A N 1
ATOM 772 C CA . ALA A 1 96 ? -9.354 6.658 19.107 1.00 95.56 96 ALA A CA 1
ATOM 773 C C . ALA A 1 96 ? -10.429 6.949 18.047 1.00 95.56 96 ALA A C 1
ATOM 775 O O . ALA A 1 96 ? -11.040 8.018 18.068 1.00 95.56 96 ALA A O 1
ATOM 776 N N . THR A 1 97 ? -10.692 5.992 17.153 1.00 94.38 97 THR A N 1
ATOM 777 C CA . THR A 1 97 ? -11.736 6.100 16.124 1.00 94.38 97 THR A CA 1
ATOM 778 C C . THR A 1 97 ? -13.109 6.284 16.764 1.00 94.38 97 THR A C 1
ATOM 780 O O . THR A 1 97 ? -13.808 7.227 16.398 1.00 94.38 97 THR A O 1
ATOM 783 N N . GLY A 1 98 ? -13.457 5.484 17.778 1.00 95.25 98 GLY A N 1
ATOM 784 C CA . GLY A 1 98 ? -14.726 5.623 18.502 1.00 95.25 98 GLY A CA 1
ATOM 785 C C . GLY A 1 98 ? -14.900 7.003 19.148 1.00 95.25 98 GLY A C 1
ATOM 786 O O . GLY A 1 98 ? -15.945 7.634 19.000 1.00 95.25 98 GLY A O 1
ATOM 787 N N . ILE A 1 99 ? -13.845 7.537 19.775 1.00 95.69 99 ILE A N 1
ATOM 788 C CA . ILE A 1 99 ? -13.874 8.891 20.354 1.00 95.69 99 ILE A CA 1
ATOM 789 C C . ILE A 1 99 ? -14.131 9.953 19.272 1.00 95.69 99 ILE A C 1
ATOM 791 O O . ILE A 1 99 ? -14.938 10.864 19.475 1.00 95.69 99 ILE A O 1
ATOM 795 N N . PHE A 1 100 ? -13.469 9.859 18.113 1.00 90.69 100 PHE A N 1
ATOM 796 C CA . PHE A 1 100 ? -13.697 10.802 17.013 1.00 90.69 100 PHE A CA 1
ATOM 797 C C . PHE A 1 100 ? -15.108 10.685 16.427 1.00 90.69 100 PHE A C 1
ATOM 799 O O . PHE A 1 100 ? -15.711 11.706 16.091 1.00 90.69 100 PHE A O 1
ATOM 806 N N . GLU A 1 101 ? -15.656 9.476 16.322 1.00 91.69 101 GLU A N 1
ATOM 807 C CA . GLU A 1 101 ? -17.027 9.250 15.857 1.00 91.69 101 GLU A CA 1
ATOM 808 C C . GLU A 1 101 ? -18.068 9.866 16.801 1.00 91.69 101 GLU A C 1
ATOM 810 O O . GLU A 1 101 ? -19.013 10.515 16.331 1.00 91.69 101 GLU A O 1
ATOM 815 N N . ASP A 1 102 ? -17.861 9.755 18.115 1.00 92.62 102 ASP A N 1
ATOM 816 C CA . ASP A 1 102 ? -18.704 10.394 19.129 1.00 92.62 102 ASP A CA 1
ATOM 817 C C . ASP A 1 102 ? -18.652 11.923 19.021 1.00 92.62 102 ASP A C 1
ATOM 819 O O . ASP A 1 102 ? -19.696 12.589 19.028 1.00 92.62 102 ASP A O 1
ATOM 823 N N . ILE A 1 103 ? -17.453 12.495 18.849 1.00 89.62 103 ILE A N 1
ATOM 824 C CA . ILE A 1 103 ? -17.268 13.940 18.644 1.00 89.62 103 ILE A CA 1
ATOM 825 C C . ILE A 1 103 ? -18.020 14.392 17.389 1.00 89.62 103 ILE A C 1
ATOM 827 O O . ILE A 1 103 ? -18.878 15.272 17.491 1.00 89.62 103 ILE A O 1
ATOM 831 N N . ILE A 1 104 ? -17.780 13.745 16.242 1.00 85.44 104 ILE A N 1
ATOM 832 C CA . ILE A 1 104 ? -18.424 14.068 14.957 1.00 85.44 104 ILE A CA 1
ATOM 833 C C . ILE A 1 104 ? -19.950 13.978 15.071 1.00 85.44 104 ILE A C 1
ATOM 835 O O . ILE A 1 104 ? -20.673 14.818 14.526 1.00 85.44 104 ILE A O 1
ATOM 839 N N . THR A 1 105 ? -20.462 12.964 15.767 1.00 88.00 105 THR A N 1
ATOM 840 C CA . THR A 1 105 ? -21.903 12.796 15.988 1.00 88.00 105 THR A CA 1
ATOM 841 C C . THR A 1 105 ? -22.455 13.923 16.855 1.00 88.00 105 THR A C 1
ATOM 843 O O . THR A 1 105 ? -23.488 14.508 16.522 1.00 88.00 105 THR A O 1
ATOM 846 N N . SER A 1 106 ? -21.750 14.288 17.926 1.00 84.00 106 SER A N 1
ATOM 847 C CA . SER A 1 106 ? -22.158 15.374 18.819 1.00 84.00 106 SER A CA 1
ATOM 848 C C . SER A 1 106 ? -22.144 16.748 18.135 1.00 84.00 106 SER A C 1
ATOM 850 O O . SER A 1 106 ? -23.050 17.550 18.365 1.00 84.00 106 SER A O 1
ATOM 852 N N . GLU A 1 107 ? -21.168 17.014 17.262 1.00 82.50 107 GLU A N 1
ATOM 853 C CA . GLU A 1 107 ? -21.042 18.270 16.514 1.00 82.50 107 GLU A CA 1
ATOM 854 C C . GLU A 1 107 ? -22.152 18.418 15.473 1.00 82.50 107 GLU A C 1
ATOM 856 O O . GLU A 1 107 ? -22.781 19.475 15.393 1.00 82.50 107 GLU A O 1
ATOM 861 N N . LYS A 1 108 ? -22.479 17.336 14.751 1.00 78.44 108 LYS A N 1
ATOM 862 C CA . LYS A 1 108 ? -23.616 17.301 13.813 1.00 78.44 108 LYS A CA 1
ATOM 863 C C . LYS A 1 108 ? -24.955 17.622 14.484 1.00 78.44 108 LYS A C 1
ATOM 865 O O . LYS A 1 108 ? -25.844 18.148 13.822 1.00 78.44 108 LYS A O 1
ATOM 870 N N . LEU A 1 109 ? -25.113 17.285 15.767 1.00 75.69 109 LEU A N 1
ATOM 871 C CA . LEU A 1 109 ? -26.346 17.515 16.529 1.00 75.69 109 LEU A CA 1
ATOM 872 C C . LEU A 1 109 ? -26.425 18.917 17.157 1.00 75.69 109 LEU A C 1
ATOM 874 O O . LEU A 1 109 ? -27.529 19.416 17.370 1.00 75.69 109 LEU A O 1
ATOM 878 N N . LYS A 1 110 ? -25.287 19.543 17.487 1.00 67.25 110 LYS A N 1
ATOM 879 C CA . LYS A 1 110 ? -25.229 20.805 18.253 1.00 67.25 110 LYS A CA 1
ATOM 880 C C . LYS A 1 110 ? -25.251 22.076 17.399 1.00 67.25 110 LYS A C 1
ATOM 882 O O . LYS A 1 110 ? -25.607 23.126 17.928 1.00 67.25 110 LYS A O 1
ATOM 887 N N . SER A 1 111 ? -24.923 22.000 16.109 1.00 52.91 111 SER A N 1
ATOM 888 C CA . SER A 1 111 ? -24.764 23.190 15.265 1.00 52.91 111 SER A CA 1
ATOM 889 C C . SER A 1 111 ? -25.236 22.934 13.837 1.00 52.91 111 SER A C 1
ATOM 891 O O . SER A 1 111 ? -24.751 22.028 13.164 1.00 52.91 111 SER A O 1
ATOM 893 N N . GLY A 1 112 ? -26.139 23.783 13.342 1.00 52.62 112 GLY A N 1
ATOM 894 C CA . GLY A 1 112 ? -26.393 23.900 11.911 1.00 52.62 112 GLY A CA 1
ATOM 895 C C . GLY A 1 112 ? -25.116 24.320 11.184 1.00 52.62 112 GLY A C 1
ATOM 896 O O . GLY A 1 112 ? -24.634 25.428 11.390 1.00 52.62 112 GLY A O 1
ATOM 897 N N . GLY A 1 113 ? -24.581 23.422 10.354 1.00 51.41 113 GLY A N 1
ATOM 898 C CA . GLY A 1 113 ? -23.694 23.760 9.239 1.00 51.41 113 GLY A CA 1
ATOM 899 C C . GLY A 1 113 ? -22.431 24.545 9.593 1.00 51.41 113 GLY A C 1
ATOM 900 O O . GLY A 1 113 ? -22.112 25.511 8.909 1.00 51.41 113 GLY A O 1
ATOM 901 N N . GLY A 1 114 ? -21.695 24.143 10.631 1.00 49.06 114 GLY A N 1
ATOM 902 C CA . GLY A 1 114 ? -20.285 24.522 10.759 1.00 49.06 114 GLY A CA 1
ATOM 903 C C . GLY A 1 114 ? -19.466 23.750 9.728 1.00 49.06 114 GLY A C 1
ATOM 904 O O . GLY A 1 114 ? -18.814 22.766 10.063 1.00 49.06 114 GLY A O 1
ATOM 905 N N . GLU A 1 115 ? -19.612 24.116 8.460 1.00 53.53 115 GLU A N 1
ATOM 906 C CA . GLU A 1 115 ? -18.884 23.502 7.359 1.00 53.53 115 GLU A CA 1
ATOM 907 C C . GLU A 1 115 ? -17.408 23.860 7.466 1.00 53.53 115 GLU A C 1
ATOM 909 O O . GLU A 1 115 ? -17.032 25.019 7.636 1.00 53.53 115 GLU A O 1
ATOM 914 N N . ASP A 1 116 ? -16.567 22.838 7.355 1.00 54.09 116 ASP A N 1
ATOM 915 C CA . ASP A 1 116 ? -15.165 23.022 7.024 1.00 54.09 116 ASP A CA 1
ATOM 916 C C . ASP A 1 116 ? -15.113 23.894 5.759 1.00 54.09 116 ASP A C 1
ATOM 918 O O . ASP A 1 116 ? -15.781 23.569 4.778 1.00 54.09 116 ASP A O 1
ATOM 922 N N . HIS A 1 117 ? -14.349 24.989 5.742 1.00 56.62 117 HIS A N 1
ATOM 923 C CA . HIS A 1 117 ? -14.312 25.924 4.600 1.00 56.62 117 HIS A CA 1
ATOM 924 C C . HIS A 1 117 ? -13.847 25.276 3.275 1.00 56.62 117 HIS A C 1
ATOM 926 O O . HIS A 1 117 ? -13.878 25.911 2.221 1.00 56.62 117 HIS A O 1
ATOM 932 N N . PHE A 1 118 ? -13.429 24.009 3.327 1.00 54.91 118 PHE A N 1
ATOM 933 C CA . PHE A 1 118 ? -13.010 23.173 2.204 1.00 54.91 118 PHE A CA 1
ATOM 934 C C . PHE A 1 118 ? -14.025 22.084 1.818 1.00 54.91 118 PHE A C 1
ATOM 936 O O . PHE A 1 118 ? -13.828 21.400 0.814 1.00 54.91 118 PHE A O 1
ATOM 943 N N . ALA A 1 119 ? -15.098 21.895 2.588 1.00 47.56 119 ALA A N 1
ATOM 944 C CA . ALA A 1 119 ? -16.146 20.927 2.300 1.00 47.56 119 ALA A CA 1
ATOM 945 C C . ALA A 1 119 ? -17.404 21.660 1.829 1.00 47.56 119 ALA A C 1
ATOM 947 O O . ALA A 1 119 ? -17.970 22.469 2.554 1.00 47.56 119 ALA A O 1
ATOM 948 N N . ALA A 1 120 ? -17.863 21.356 0.612 1.00 39.56 120 ALA A N 1
ATOM 949 C CA . ALA A 1 120 ? -19.152 21.844 0.141 1.00 39.56 120 ALA A CA 1
ATOM 950 C C . ALA A 1 120 ? -20.277 21.388 1.084 1.00 39.56 120 ALA A C 1
ATOM 952 O O . ALA A 1 120 ? -20.291 20.231 1.529 1.00 39.56 120 ALA A O 1
ATOM 953 N N . ALA A 1 121 ? -21.236 22.281 1.324 1.00 41.59 121 ALA A N 1
ATOM 954 C CA . ALA A 1 121 ? -22.454 22.004 2.061 1.00 41.59 121 ALA A CA 1
ATOM 955 C C . ALA A 1 121 ? -23.078 20.662 1.686 1.00 41.59 121 ALA A C 1
ATOM 957 O O . ALA A 1 121 ? -23.507 20.441 0.554 1.00 41.59 121 ALA A O 1
ATOM 958 N N . GLY A 1 122 ? -23.116 19.740 2.649 1.00 46.22 122 GLY A N 1
ATOM 959 C CA . GLY A 1 122 ? -23.737 18.430 2.469 1.00 46.22 122 GLY A CA 1
ATOM 960 C C . GLY A 1 122 ? -22.847 17.330 1.883 1.00 46.22 122 GLY A C 1
ATOM 961 O O . GLY A 1 122 ? -23.379 16.275 1.524 1.00 46.22 122 GLY A O 1
ATOM 962 N N . ALA A 1 123 ? -21.520 17.494 1.828 1.00 44.50 123 ALA A N 1
ATOM 963 C CA . ALA A 1 123 ? -20.622 16.377 1.536 1.00 44.50 123 ALA A CA 1
ATOM 964 C C . ALA A 1 123 ? -20.748 15.299 2.631 1.00 44.50 123 ALA A C 1
ATOM 966 O O . ALA A 1 123 ? -20.160 15.382 3.712 1.00 44.50 123 ALA A O 1
ATOM 967 N N . LYS A 1 124 ? -21.550 14.261 2.359 1.00 40.62 124 LYS A N 1
ATOM 968 C CA . LYS A 1 124 ? -21.601 13.050 3.179 1.00 40.62 124 LYS A CA 1
ATOM 969 C C . LYS A 1 124 ? -20.181 12.496 3.264 1.00 40.62 124 LYS A C 1
ATOM 971 O O . LYS A 1 124 ? -19.625 12.053 2.265 1.00 40.62 124 LYS A O 1
ATOM 976 N N . ARG A 1 125 ? -19.595 12.518 4.460 1.00 50.44 125 ARG A N 1
ATOM 977 C CA . ARG A 1 125 ? -18.289 11.919 4.753 1.00 50.44 125 ARG A CA 1
ATOM 978 C C . ARG A 1 125 ? -18.449 10.388 4.773 1.00 50.44 125 ARG A C 1
ATOM 980 O O . ARG A 1 125 ? -18.425 9.767 5.827 1.00 50.44 125 ARG A O 1
ATOM 987 N N . SER A 1 126 ? -18.708 9.779 3.613 1.00 41.50 126 SER A N 1
ATOM 988 C CA . SER A 1 126 ? -18.805 8.325 3.432 1.00 41.50 126 SER A CA 1
ATOM 989 C C . SER A 1 126 ? -17.403 7.715 3.349 1.00 41.50 126 SER A C 1
ATOM 991 O O . SER A 1 126 ? -17.007 7.174 2.323 1.00 41.50 126 SER A O 1
ATOM 993 N N . TYR A 1 127 ? -16.621 7.837 4.421 1.00 44.59 127 TYR A N 1
ATOM 994 C CA . TYR A 1 127 ? -15.356 7.102 4.559 1.00 44.59 127 TYR A CA 1
ATOM 995 C C . TYR A 1 127 ? -15.545 5.731 5.234 1.00 44.59 127 TYR A C 1
ATOM 997 O O . TYR A 1 127 ? -14.583 4.999 5.429 1.00 44.59 127 TYR A O 1
ATOM 1005 N N . LEU A 1 128 ? -16.791 5.353 5.543 1.00 44.00 128 LEU A N 1
ATOM 1006 C CA . LEU A 1 128 ? -17.123 4.173 6.347 1.00 44.00 128 LEU A CA 1
ATOM 1007 C C . LEU A 1 128 ? -17.194 2.843 5.573 1.00 44.00 128 LEU A C 1
ATOM 1009 O O . LEU A 1 128 ? -17.371 1.805 6.195 1.00 44.00 128 LEU A O 1
ATOM 1013 N N . GLU A 1 129 ? -17.019 2.821 4.248 1.00 37.50 129 GLU A N 1
ATOM 1014 C CA . GLU A 1 129 ? -16.961 1.544 3.505 1.00 37.50 129 GLU A CA 1
ATOM 1015 C C . GLU A 1 129 ? -15.535 1.025 3.266 1.00 37.50 129 GLU A C 1
ATOM 1017 O O . GLU A 1 129 ? -15.365 -0.104 2.803 1.00 37.50 129 GLU A O 1
ATOM 1022 N N . LEU A 1 130 ? -14.490 1.803 3.582 1.00 35.97 130 LEU A N 1
ATOM 1023 C CA . LEU A 1 130 ? -13.110 1.394 3.289 1.00 35.97 130 LEU A CA 1
ATOM 1024 C C . LEU A 1 130 ? -12.413 0.666 4.448 1.00 35.97 130 LEU A C 1
ATOM 1026 O O . LEU A 1 130 ? -11.493 -0.113 4.200 1.00 35.97 130 LEU A O 1
ATOM 1030 N N . THR A 1 131 ? -12.862 0.856 5.690 1.00 41.31 131 THR A N 1
ATOM 1031 C CA . THR A 1 131 ? -12.276 0.208 6.878 1.00 41.31 131 THR A CA 1
ATOM 1032 C C . THR A 1 131 ? -12.579 -1.289 6.960 1.00 41.31 131 THR A C 1
ATOM 1034 O O . THR A 1 131 ? -11.801 -2.032 7.544 1.00 41.31 131 THR A O 1
ATOM 1037 N N . ALA A 1 132 ? -13.630 -1.773 6.291 1.00 36.81 132 ALA A N 1
ATOM 1038 C CA . ALA A 1 132 ? -14.001 -3.192 6.305 1.00 36.81 132 ALA A CA 1
ATOM 1039 C C . ALA A 1 132 ? -13.333 -4.051 5.211 1.00 36.81 132 ALA A C 1
ATOM 1041 O O . ALA A 1 132 ? -13.625 -5.240 5.118 1.00 36.81 132 ALA A O 1
ATOM 1042 N N . LYS A 1 133 ? -12.480 -3.479 4.345 1.00 35.78 133 LYS A N 1
ATOM 1043 C CA . LYS A 1 133 ? -11.891 -4.216 3.203 1.00 35.78 133 LYS A CA 1
ATOM 1044 C C . LYS A 1 133 ? -10.365 -4.315 3.217 1.00 35.78 133 LYS A C 1
ATOM 1046 O O . LYS A 1 133 ? -9.793 -4.883 2.289 1.00 35.78 133 LYS A O 1
ATOM 1051 N N . ILE A 1 134 ? -9.719 -3.713 4.217 1.00 42.06 134 ILE A N 1
ATOM 1052 C CA . ILE A 1 134 ? -8.254 -3.682 4.357 1.00 42.06 134 ILE A CA 1
ATOM 1053 C C . ILE A 1 134 ? -7.786 -4.290 5.697 1.00 42.06 134 ILE A C 1
ATOM 1055 O O . ILE A 1 134 ? -6.596 -4.558 5.835 1.00 42.06 134 ILE A O 1
ATOM 1059 N N . MET A 1 135 ? -8.700 -4.583 6.630 1.00 39.38 135 MET A N 1
ATOM 1060 C CA . MET A 1 135 ? -8.478 -5.623 7.648 1.00 39.38 135 MET A CA 1
ATOM 1061 C C . MET A 1 135 ? -8.730 -7.001 7.032 1.00 39.38 135 MET A C 1
ATOM 1063 O O . MET A 1 135 ? -7.990 -7.944 7.376 1.00 39.38 135 MET A O 1
#

Secondary structure (DSSP, 8-state):
---GGGSPPSS--GGG--HHHHHHHHT----GGG-TT-SEEETTEEEEETTTTHHHHHSHHHHHHHHHHHHHHHHHS-S--EEETS-S--HHHHHHHHHHHHHHHHHHHHSS----TTS-TT-----TTSTTTT-

pLDDT: mean 81.3, std 20.43, range [35.78, 98.19]

Radius of gyration: 21.43 Å; chains: 1; bounding box: 55×41×45 Å

Foldseek 3Di:
DPPPVPDDPPDDDPVNDDVVVVVVLQPDADDCVLVVQFPDADSQAGEHEVVSCPVLCVDPVSVVVNVVSVVCCCPPGVVDYHYFCPDVDCPVVVVVVVVVVVVVVVVVVPDDDPDDPPDPPPPDPPPPPPVVPRD